Protein AF-A0A183I6A4-F1 (afdb_monomer_lite)

Sequence (171 aa):
MRMMESLSRNDEFIKMQEDEEDVEKFQTLLAEGKQAYISERFKEAEIKLSEAAELSVSIYGYFAIPTFEPHLYYGKTLLELARLEDNVFSNPLHSIRVTDKEECKKQNNEKCEDSEEMESLAEKIGSAFEDNAEVVEKKIACFVDSSNILEENNEASLYKYVYYFGRLFVA

Organism: NCBI:txid387005

Radius of gyration: 38.28 Å; chains: 1; bounding box: 79×52×122 Å

Foldseek 3Di:
DPPPPDDDPVNVVVVVVVLVVLVVLLVVLLVVLVVCVVVVVLVSSLVSLVSSLVSCCVNQNDPDPSNVSSVVSNVVSVVVVVVVVVVVVPPVPPVPDDDDDDDDDDDDDDDDDDPVVVVVVVVVVVVVVVVVVVVVVVVVVVVVVVVVVVVVVVVVVVVVVCVVVVVVPPD

Secondary structure (DSSP, 8-state):
--------HHHHHHHHHHHHHHHHHHHHHHHHHHHHHHTT-HHHHHHHHHHHHHHHHHHH-TT-HHHHHHHHHHHHHHHHHHHHHHHHHSTTSTT-----S-------------HHHHHHHHHHHHHHHHHHHHHHHHHHHHHHHHHHHHHHHHHHHHHHHHHHHHTSS--

pLDDT: mean 73.07, std 19.96, range [33.97, 98.25]

InterPro domains:
  IPR051730 Nuclear autoantigenic sperm protein-like [PTHR15081] (17-128)

Structure (mmCIF, N/CA/C/O backbone):
data_AF-A0A183I6A4-F1
#
_entry.id   AF-A0A183I6A4-F1
#
loop_
_atom_site.group_PDB
_atom_site.id
_atom_site.type_symbol
_atom_site.label_atom_id
_atom_site.label_alt_id
_atom_site.label_comp_id
_atom_site.label_asym_id
_atom_site.label_entity_id
_atom_site.label_seq_id
_atom_site.pdbx_PDB_ins_code
_atom_site.Cartn_x
_atom_site.Cartn_y
_atom_site.Cartn_z
_atom_site.occupancy
_atom_site.B_iso_or_equiv
_atom_site.auth_seq_id
_atom_site.auth_comp_id
_atom_site.auth_asym_id
_atom_site.auth_atom_id
_atom_site.pdbx_PDB_model_num
ATOM 1 N N . MET A 1 1 ? 32.833 -24.915 -25.128 1.00 43.69 1 MET A N 1
ATOM 2 C CA . MET A 1 1 ? 32.549 -23.701 -25.919 1.00 43.69 1 MET A CA 1
ATOM 3 C C . MET A 1 1 ? 31.079 -23.369 -25.691 1.00 43.69 1 MET A C 1
ATOM 5 O O . MET A 1 1 ? 30.235 -24.069 -26.228 1.00 43.69 1 MET A O 1
ATOM 9 N N . ARG A 1 2 ? 30.755 -22.442 -24.775 1.00 46.38 2 ARG A N 1
ATOM 10 C CA . ARG A 1 2 ? 29.367 -21.968 -24.619 1.00 46.38 2 ARG A CA 1
ATOM 11 C C . ARG A 1 2 ? 29.087 -21.084 -25.827 1.00 46.38 2 ARG A C 1
ATOM 13 O O . ARG A 1 2 ? 29.796 -20.099 -26.009 1.00 46.38 2 ARG A O 1
ATOM 20 N N . MET A 1 3 ? 28.140 -21.482 -26.670 1.00 45.62 3 MET A N 1
ATOM 21 C CA . MET A 1 3 ? 27.644 -20.605 -27.723 1.00 45.62 3 MET A CA 1
ATOM 22 C C . MET A 1 3 ? 26.999 -19.402 -27.038 1.00 45.62 3 MET A C 1
ATOM 24 O O . MET A 1 3 ? 26.134 -19.564 -26.181 1.00 45.62 3 MET A O 1
ATOM 28 N N . MET A 1 4 ? 27.522 -18.216 -27.332 1.00 54.91 4 MET A N 1
ATOM 29 C CA . MET A 1 4 ? 26.933 -16.957 -26.909 1.00 54.91 4 MET A CA 1
ATOM 30 C C . MET A 1 4 ? 25.764 -16.729 -27.863 1.00 54.91 4 MET A C 1
ATOM 32 O O . MET A 1 4 ? 25.967 -16.432 -29.038 1.00 54.91 4 MET A O 1
ATOM 36 N N . GLU A 1 5 ? 24.564 -17.026 -27.381 1.00 61.50 5 GLU A N 1
ATOM 37 C CA . GLU A 1 5 ? 23.317 -16.870 -28.120 1.00 61.50 5 GLU A CA 1
ATOM 38 C C . GLU A 1 5 ? 23.118 -15.368 -28.356 1.00 61.50 5 GLU A C 1
ATOM 40 O O . GLU A 1 5 ? 22.920 -14.596 -27.418 1.00 61.50 5 GLU A O 1
ATOM 45 N N . SER A 1 6 ? 23.320 -14.925 -29.597 1.00 58.75 6 SER A N 1
ATOM 46 C CA . SER A 1 6 ? 23.140 -13.528 -29.977 1.00 58.75 6 SER A CA 1
ATOM 47 C C . SER A 1 6 ? 21.647 -13.222 -29.969 1.00 58.75 6 SER A C 1
ATOM 49 O O . SER A 1 6 ? 20.943 -13.654 -30.885 1.00 58.75 6 SER A O 1
ATOM 51 N N . LEU A 1 7 ? 21.172 -12.498 -28.951 1.00 57.28 7 LEU A N 1
ATOM 52 C CA . LEU A 1 7 ? 19.841 -11.898 -28.988 1.00 57.28 7 LEU A CA 1
ATOM 53 C C . LEU A 1 7 ? 19.724 -11.055 -30.265 1.00 57.28 7 LEU A C 1
ATOM 55 O O . LEU A 1 7 ? 20.629 -10.291 -30.613 1.00 57.28 7 LEU A O 1
ATOM 59 N N . SER A 1 8 ? 18.642 -11.260 -31.012 1.00 69.00 8 SER A N 1
ATOM 60 C CA . SER A 1 8 ? 18.388 -10.531 -32.249 1.00 69.00 8 SER A CA 1
ATOM 61 C C . SER A 1 8 ? 18.068 -9.072 -31.919 1.00 69.00 8 SER A C 1
ATOM 63 O O . SER A 1 8 ? 17.402 -8.796 -30.927 1.00 69.00 8 SER A O 1
ATOM 65 N N . ARG A 1 9 ? 18.454 -8.121 -32.783 1.00 66.00 9 ARG A N 1
ATOM 66 C CA . ARG A 1 9 ? 18.086 -6.691 -32.641 1.00 66.00 9 ARG A CA 1
ATOM 67 C C . ARG A 1 9 ? 16.577 -6.463 -32.468 1.00 66.00 9 ARG A C 1
ATOM 69 O O . ARG A 1 9 ? 16.175 -5.455 -31.903 1.00 66.00 9 ARG A O 1
ATOM 76 N N . ASN A 1 10 ? 15.755 -7.385 -32.966 1.00 66.50 10 ASN A N 1
ATOM 77 C CA . ASN A 1 10 ? 14.305 -7.327 -32.804 1.00 66.50 10 ASN A CA 1
ATOM 78 C C . ASN A 1 10 ? 13.869 -7.684 -31.373 1.00 66.50 10 ASN A C 1
ATOM 80 O O . ASN A 1 10 ? 12.923 -7.087 -30.875 1.00 66.50 10 ASN A O 1
ATOM 84 N N . ASP A 1 11 ? 14.576 -8.600 -30.706 1.00 67.00 11 ASP A N 1
ATOM 85 C CA . ASP A 1 11 ? 14.288 -8.997 -29.323 1.00 67.00 11 ASP A CA 1
ATOM 86 C C . ASP A 1 11 ? 14.693 -7.885 -28.344 1.00 67.00 11 ASP A C 1
ATOM 88 O O . ASP A 1 11 ? 13.987 -7.630 -27.376 1.00 67.00 11 ASP A O 1
ATOM 92 N N . GLU A 1 12 ? 15.790 -7.167 -28.622 1.00 68.12 12 GLU A N 1
ATOM 93 C CA . GLU A 1 12 ? 16.171 -5.967 -27.860 1.00 68.12 12 GLU A CA 1
ATOM 94 C C . GLU A 1 12 ? 15.137 -4.844 -28.006 1.00 68.12 12 GLU A C 1
ATOM 96 O O . GLU A 1 12 ? 14.778 -4.218 -27.016 1.00 68.12 12 GLU A O 1
ATOM 101 N N . PHE A 1 13 ? 14.623 -4.605 -29.217 1.00 66.19 13 PHE A N 1
ATOM 102 C CA . PHE A 1 13 ? 13.628 -3.555 -29.451 1.00 66.19 13 PHE A CA 1
ATOM 103 C C . PHE A 1 13 ? 12.283 -3.855 -28.773 1.00 66.19 13 PHE A C 1
ATOM 105 O O . PHE A 1 13 ? 11.684 -2.955 -28.193 1.00 66.19 13 PHE A O 1
ATOM 112 N N . ILE A 1 14 ? 11.830 -5.115 -28.805 1.00 69.19 14 ILE A N 1
ATOM 113 C CA . ILE A 1 14 ? 10.607 -5.540 -28.106 1.00 69.19 14 ILE A CA 1
ATOM 114 C C . ILE A 1 14 ? 10.785 -5.421 -26.592 1.00 69.19 14 ILE A C 1
ATOM 116 O O . ILE A 1 14 ? 9.931 -4.843 -25.929 1.00 69.19 14 ILE A O 1
ATOM 120 N N . LYS A 1 15 ? 11.923 -5.877 -26.058 1.00 68.75 15 LYS A N 1
ATOM 121 C CA . LYS A 1 15 ? 12.212 -5.790 -24.625 1.00 68.75 15 LYS A CA 1
ATOM 122 C C . LYS A 1 15 ? 12.273 -4.343 -24.128 1.00 68.75 15 LYS A C 1
ATOM 124 O O . LYS A 1 15 ? 11.737 -4.035 -23.076 1.00 68.75 15 LYS A O 1
ATOM 129 N N . MET A 1 16 ? 12.858 -3.442 -24.919 1.00 63.66 16 MET A N 1
ATOM 130 C CA . MET A 1 16 ? 12.895 -2.015 -24.587 1.00 63.66 16 MET A CA 1
ATOM 131 C C . MET A 1 16 ? 11.509 -1.354 -24.570 1.00 63.66 16 MET A C 1
ATOM 133 O O . MET A 1 16 ? 11.311 -0.433 -23.786 1.00 63.66 16 MET A O 1
ATOM 137 N N . GLN A 1 17 ? 10.568 -1.787 -25.417 1.00 64.25 17 GLN A N 1
ATOM 138 C CA . GLN A 1 17 ? 9.187 -1.285 -25.382 1.00 64.25 17 GLN A CA 1
ATOM 139 C C . GLN A 1 17 ? 8.396 -1.848 -24.196 1.00 64.25 17 GLN A C 1
ATOM 141 O O . GLN A 1 17 ? 7.634 -1.114 -23.574 1.00 64.25 17 GLN A O 1
ATOM 146 N N . GLU A 1 18 ? 8.598 -3.127 -23.876 1.00 67.38 18 GLU A N 1
ATOM 147 C CA . GLU A 1 18 ? 7.971 -3.803 -22.732 1.00 67.38 18 GLU A CA 1
ATOM 148 C C . GLU A 1 18 ? 8.406 -3.157 -21.405 1.00 67.38 18 GLU A C 1
ATOM 150 O O . GLU A 1 18 ? 7.570 -2.832 -20.565 1.00 67.38 18 GLU A O 1
ATOM 155 N N . ASP A 1 19 ? 9.697 -2.831 -21.279 1.00 75.00 19 ASP A N 1
ATOM 156 C CA . ASP A 1 19 ? 10.239 -2.122 -20.117 1.00 75.00 19 ASP A CA 1
ATOM 157 C C . ASP A 1 19 ? 9.656 -0.694 -19.967 1.00 75.00 19 ASP A C 1
ATOM 159 O O . ASP A 1 19 ? 9.523 -0.196 -18.849 1.00 75.00 19 ASP A O 1
ATOM 163 N N . GLU A 1 20 ? 9.301 -0.010 -21.064 1.00 83.25 20 GLU A N 1
ATOM 164 C CA . GLU A 1 20 ? 8.727 1.347 -21.029 1.00 83.25 20 GLU A CA 1
ATOM 165 C C . GLU A 1 20 ? 7.242 1.333 -20.621 1.00 83.25 20 GLU A C 1
ATOM 167 O O . GLU A 1 20 ? 6.834 2.116 -19.758 1.00 83.25 20 GLU A O 1
ATOM 172 N N . GLU A 1 21 ? 6.453 0.395 -21.157 1.00 89.44 21 GLU A N 1
ATOM 173 C CA . GLU A 1 21 ? 5.046 0.197 -20.773 1.00 89.44 21 GLU A CA 1
ATOM 174 C C . GLU A 1 21 ? 4.914 -0.224 -19.300 1.00 89.44 21 GLU A C 1
ATOM 176 O O . GLU A 1 21 ? 4.075 0.307 -18.564 1.00 89.44 21 GLU A O 1
ATOM 181 N N . ASP A 1 22 ? 5.789 -1.117 -18.830 1.00 90.44 22 ASP A N 1
ATOM 182 C CA . ASP A 1 22 ? 5.804 -1.559 -17.436 1.00 90.44 22 ASP A CA 1
ATOM 183 C C . ASP A 1 22 ? 6.167 -0.423 -16.470 1.00 90.44 22 ASP A C 1
ATOM 185 O O . ASP A 1 22 ? 5.598 -0.332 -15.376 1.00 90.44 22 ASP A O 1
ATOM 189 N N . VAL A 1 23 ? 7.062 0.487 -16.870 1.00 92.06 23 VAL A N 1
ATOM 190 C CA . VAL A 1 23 ? 7.403 1.680 -16.080 1.00 92.06 23 VAL A CA 1
ATOM 191 C C . VAL A 1 23 ? 6.218 2.638 -15.975 1.00 92.06 23 VAL A C 1
ATOM 193 O O . VAL A 1 23 ? 5.946 3.136 -14.878 1.00 92.06 23 VAL A O 1
ATOM 196 N N . GLU A 1 24 ? 5.497 2.894 -17.068 1.00 94.69 24 GLU A N 1
ATOM 197 C CA . GLU A 1 24 ? 4.291 3.730 -17.031 1.00 94.69 24 GLU A CA 1
ATOM 198 C C . GLU A 1 24 ? 3.214 3.101 -16.143 1.00 94.69 24 GLU A C 1
ATOM 200 O O . GLU A 1 24 ? 2.695 3.750 -15.229 1.00 94.69 24 GLU A O 1
ATOM 205 N N . LYS A 1 25 ? 2.945 1.806 -16.336 1.00 95.81 25 LYS A N 1
ATOM 206 C CA . LYS A 1 25 ? 1.978 1.050 -15.536 1.00 95.81 25 LYS A CA 1
ATOM 207 C C . LYS A 1 25 ? 2.331 1.068 -14.051 1.00 95.81 25 LYS A C 1
ATOM 209 O O . LYS A 1 25 ? 1.455 1.299 -13.213 1.00 95.81 25 LYS A O 1
ATOM 214 N N . PHE A 1 26 ? 3.606 0.876 -13.714 1.00 96.19 26 PHE A N 1
ATOM 215 C CA . PHE A 1 26 ? 4.106 0.983 -12.347 1.00 96.19 26 PHE A CA 1
ATOM 216 C C . PHE A 1 26 ? 3.801 2.359 -11.737 1.00 96.19 26 PHE A C 1
ATOM 218 O O . PHE A 1 26 ? 3.274 2.438 -10.623 1.00 96.19 26 PHE A O 1
ATOM 225 N N . GLN A 1 27 ? 4.092 3.445 -12.457 1.00 96.12 27 GLN A N 1
ATOM 226 C CA . GLN A 1 27 ? 3.852 4.804 -11.966 1.00 96.12 27 GLN A CA 1
ATOM 227 C C . GLN A 1 27 ? 2.361 5.080 -11.747 1.00 96.12 27 GLN A C 1
ATOM 229 O O . GLN A 1 27 ? 1.992 5.656 -10.718 1.00 96.12 27 GLN A O 1
ATOM 234 N N . THR A 1 28 ? 1.500 4.636 -12.667 1.00 97.81 28 THR A N 1
ATOM 235 C CA . THR A 1 28 ? 0.044 4.762 -12.536 1.00 97.81 28 THR A CA 1
ATOM 236 C C . THR A 1 28 ? -0.473 3.998 -11.320 1.00 97.81 28 THR A C 1
ATOM 238 O O . THR A 1 28 ? -1.149 4.586 -10.475 1.00 97.81 28 THR A O 1
ATOM 241 N N . LEU A 1 29 ? -0.104 2.721 -11.172 1.00 97.88 29 LEU A N 1
ATOM 242 C CA . LEU A 1 29 ? -0.519 1.895 -10.033 1.00 97.88 29 LEU A CA 1
ATOM 243 C C . LEU A 1 29 ? -0.053 2.483 -8.699 1.00 97.88 29 LEU A C 1
ATOM 245 O O . LEU A 1 29 ? -0.823 2.533 -7.738 1.00 97.88 29 LEU A O 1
ATOM 249 N N . LEU A 1 30 ? 1.181 2.987 -8.641 1.00 97.56 30 LEU A N 1
ATOM 250 C CA . LEU A 1 30 ? 1.719 3.619 -7.442 1.00 97.56 30 LEU A CA 1
ATOM 251 C C . LEU A 1 30 ? 0.954 4.900 -7.078 1.00 97.56 30 LEU A C 1
ATOM 253 O O . LEU A 1 30 ? 0.644 5.120 -5.904 1.00 97.56 30 LEU A O 1
ATOM 257 N N . ALA A 1 31 ? 0.639 5.746 -8.060 1.00 98.00 31 ALA A N 1
ATOM 258 C CA . ALA A 1 31 ? -0.116 6.976 -7.838 1.00 98.00 31 ALA A CA 1
ATOM 259 C C . ALA A 1 31 ? -1.550 6.684 -7.371 1.00 98.00 31 ALA A C 1
ATOM 261 O O . ALA A 1 31 ? -2.001 7.229 -6.359 1.00 98.00 31 ALA A O 1
ATOM 262 N N . GLU A 1 32 ? -2.247 5.780 -8.057 1.00 98.12 32 GLU A N 1
ATOM 263 C CA . GLU A 1 32 ? -3.610 5.388 -7.706 1.00 98.12 32 GLU A CA 1
ATOM 264 C C . GLU A 1 32 ? -3.682 4.675 -6.354 1.00 98.12 32 GLU A C 1
ATOM 266 O O . GLU A 1 32 ? -4.586 4.945 -5.562 1.00 98.12 32 GLU A O 1
ATOM 271 N N . GLY A 1 33 ? -2.718 3.802 -6.056 1.00 97.94 33 GLY A N 1
ATOM 272 C CA . GLY A 1 33 ? -2.614 3.112 -4.774 1.00 97.94 33 GLY A CA 1
ATOM 273 C C . GLY A 1 33 ? -2.412 4.085 -3.611 1.00 97.94 33 GLY A C 1
ATOM 274 O O . GLY A 1 33 ? -3.105 3.993 -2.596 1.00 97.94 33 GLY A O 1
ATOM 275 N N . LYS A 1 34 ? -1.540 5.090 -3.774 1.00 98.00 34 LYS A N 1
ATOM 276 C CA . LYS A 1 34 ? -1.369 6.167 -2.781 1.00 98.00 34 LYS A CA 1
ATOM 277 C C . LYS A 1 34 ? -2.644 6.989 -2.608 1.00 98.00 34 LYS A C 1
ATOM 279 O O . LYS A 1 34 ? -3.019 7.298 -1.478 1.00 98.00 34 LYS A O 1
ATOM 284 N N . GLN A 1 35 ? -3.331 7.328 -3.698 1.00 98.25 35 GLN A N 1
ATOM 285 C CA . GLN A 1 35 ? -4.596 8.059 -3.624 1.00 98.25 35 GLN A CA 1
ATOM 286 C C . GLN A 1 35 ? -5.677 7.243 -2.902 1.00 98.25 35 GLN A C 1
ATOM 288 O O . GLN A 1 35 ? -6.406 7.792 -2.072 1.00 98.25 35 GLN A O 1
ATOM 293 N N . ALA A 1 36 ? -5.781 5.944 -3.188 1.00 97.75 36 ALA A N 1
ATOM 294 C CA . ALA A 1 36 ? -6.702 5.043 -2.504 1.00 97.75 36 ALA A CA 1
ATOM 295 C C . ALA A 1 36 ? -6.384 4.948 -1.003 1.00 97.75 36 ALA A C 1
ATOM 297 O O . ALA A 1 36 ? -7.305 5.049 -0.195 1.00 97.75 36 ALA A O 1
ATOM 298 N N . TYR A 1 37 ? -5.099 4.868 -0.629 1.00 97.69 37 TYR A N 1
ATOM 299 C CA . TYR A 1 37 ? -4.655 4.889 0.770 1.00 97.69 37 TYR A CA 1
ATOM 300 C C . TYR A 1 37 ? -5.066 6.186 1.483 1.00 97.69 37 TYR A C 1
ATOM 302 O O . TYR A 1 37 ? -5.644 6.133 2.563 1.00 97.69 37 TYR A O 1
ATOM 310 N N . ILE A 1 38 ? -4.831 7.351 0.864 1.00 97.19 38 ILE A N 1
ATOM 311 C CA . ILE A 1 38 ? -5.235 8.657 1.422 1.00 97.19 38 ILE A CA 1
ATOM 312 C C . ILE A 1 38 ? -6.761 8.765 1.543 1.00 97.19 38 ILE A C 1
ATOM 314 O O . ILE A 1 38 ? -7.264 9.395 2.465 1.00 97.19 38 ILE A O 1
ATOM 318 N N . SER A 1 39 ? -7.499 8.139 0.624 1.00 97.19 39 SER A N 1
ATOM 319 C CA . SER A 1 39 ? -8.966 8.093 0.652 1.00 97.19 39 SER A CA 1
ATOM 320 C C . SER A 1 39 ? -9.523 7.032 1.613 1.00 97.19 39 SER A C 1
ATOM 322 O O . SER A 1 39 ? -10.714 6.740 1.534 1.00 97.19 39 SER A O 1
ATOM 324 N N . GLU A 1 40 ? -8.677 6.390 2.429 1.00 95.00 40 GLU A N 1
ATOM 325 C CA . GLU A 1 40 ? -9.029 5.292 3.348 1.00 95.00 40 GLU A CA 1
ATOM 326 C C . GLU A 1 40 ? -9.675 4.070 2.657 1.00 95.00 40 GLU A C 1
ATOM 328 O O . GLU A 1 40 ? -10.271 3.196 3.289 1.00 95.00 40 GLU A O 1
ATOM 333 N N . ARG A 1 41 ? -9.516 3.946 1.333 1.00 97.12 41 ARG A N 1
ATOM 334 C CA . ARG A 1 41 ? -9.967 2.796 0.534 1.00 97.12 41 ARG A CA 1
ATOM 335 C C . ARG A 1 41 ? -8.908 1.697 0.563 1.00 97.12 41 ARG A C 1
ATOM 337 O O . ARG A 1 41 ? -8.317 1.350 -0.458 1.00 97.12 41 ARG A O 1
ATOM 344 N N . PHE A 1 42 ? -8.648 1.150 1.748 1.00 96.69 42 PHE A N 1
ATOM 345 C CA . PHE A 1 42 ? -7.477 0.298 1.976 1.00 96.69 42 PHE A CA 1
ATOM 346 C C . PHE A 1 42 ? -7.477 -1.018 1.184 1.00 96.69 42 PHE A C 1
ATOM 348 O O . PHE 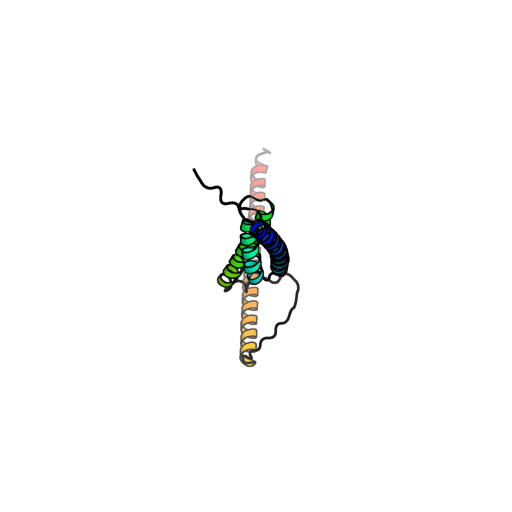A 1 42 ? -6.416 -1.426 0.733 1.00 96.69 42 PHE A O 1
ATOM 355 N N . LYS A 1 43 ? -8.632 -1.654 0.930 1.00 96.25 43 LYS A N 1
ATOM 356 C CA . LYS A 1 43 ? -8.694 -2.873 0.090 1.00 96.25 43 LYS A CA 1
ATOM 357 C C . LYS A 1 43 ? -8.334 -2.595 -1.376 1.00 96.25 43 LYS A C 1
ATOM 359 O O . LYS A 1 43 ? -7.697 -3.411 -2.025 1.00 96.25 43 LYS A O 1
ATOM 364 N N . GLU A 1 44 ? -8.713 -1.431 -1.905 1.00 97.38 44 GLU A N 1
ATOM 365 C CA . GLU A 1 44 ? -8.312 -1.023 -3.259 1.00 97.38 44 GLU A CA 1
ATOM 366 C C . GLU A 1 44 ? -6.824 -0.653 -3.300 1.00 97.38 44 GLU A C 1
ATOM 368 O O . GLU A 1 44 ? -6.115 -1.020 -4.236 1.00 97.38 44 GLU A O 1
ATOM 373 N N . ALA A 1 45 ? -6.345 0.043 -2.265 1.00 97.88 45 ALA A N 1
ATOM 374 C CA . ALA A 1 45 ? -4.935 0.378 -2.119 1.00 97.88 45 ALA A CA 1
ATOM 375 C C . ALA A 1 45 ? -4.057 -0.880 -2.016 1.00 97.88 45 ALA A C 1
ATOM 377 O O . ALA A 1 45 ? -2.997 -0.915 -2.627 1.00 97.88 45 ALA A O 1
ATOM 378 N N . GLU A 1 46 ? -4.505 -1.914 -1.298 1.00 97.81 46 GLU A N 1
ATOM 379 C CA . GLU A 1 46 ? -3.807 -3.196 -1.134 1.00 97.81 46 GLU A CA 1
ATOM 380 C C . GLU A 1 46 ? -3.488 -3.826 -2.490 1.00 97.81 46 GLU A C 1
ATOM 382 O O . GLU A 1 46 ? -2.325 -4.100 -2.781 1.00 97.81 46 GLU A O 1
ATOM 387 N N . ILE A 1 47 ? -4.506 -3.969 -3.343 1.00 98.06 47 ILE A N 1
ATOM 388 C CA . ILE A 1 47 ? -4.371 -4.565 -4.675 1.00 98.06 47 ILE A CA 1
ATOM 389 C C . ILE A 1 47 ? -3.375 -3.750 -5.508 1.00 98.06 47 ILE A C 1
ATOM 391 O O . ILE A 1 47 ? -2.346 -4.273 -5.928 1.00 98.06 47 ILE A O 1
ATOM 395 N N . LYS A 1 48 ? -3.608 -2.441 -5.658 1.00 97.88 48 LYS A N 1
ATOM 396 C CA . LYS A 1 48 ? -2.775 -1.585 -6.520 1.00 97.88 48 LYS A CA 1
ATOM 397 C C . LYS A 1 48 ? -1.326 -1.478 -6.041 1.00 97.88 48 LYS A C 1
ATOM 399 O O . LYS A 1 48 ? -0.406 -1.483 -6.854 1.00 97.88 48 LYS A O 1
ATOM 404 N N . LEU A 1 49 ? -1.108 -1.375 -4.729 1.00 98.00 49 LEU A N 1
ATOM 405 C CA . LEU A 1 49 ? 0.232 -1.248 -4.153 1.00 98.00 49 LEU A CA 1
ATOM 406 C C . LEU A 1 49 ? 0.993 -2.577 -4.153 1.00 98.00 49 LEU A C 1
ATOM 408 O O . LEU A 1 49 ? 2.213 -2.546 -4.297 1.00 98.00 49 LEU A O 1
ATOM 412 N N . SER A 1 50 ? 0.306 -3.718 -4.024 1.00 97.94 50 SER A N 1
ATOM 413 C CA . SER A 1 50 ? 0.936 -5.037 -4.176 1.00 97.94 50 SER A CA 1
ATOM 414 C C . SER A 1 50 ? 1.440 -5.254 -5.605 1.00 97.94 50 SER A C 1
ATOM 416 O O . SER A 1 50 ? 2.613 -5.566 -5.796 1.00 97.94 50 SER A O 1
ATOM 418 N N . GLU A 1 51 ? 0.614 -4.956 -6.611 1.00 97.56 51 GLU A N 1
ATOM 419 C CA . GLU A 1 51 ? 1.004 -5.039 -8.023 1.00 97.56 51 GLU A CA 1
ATOM 420 C C . GLU A 1 51 ? 2.148 -4.067 -8.354 1.00 97.56 51 GLU A C 1
ATOM 422 O O . GLU A 1 51 ? 3.114 -4.437 -9.024 1.00 97.56 51 GLU A O 1
ATOM 427 N N . ALA A 1 52 ? 2.099 -2.835 -7.832 1.00 97.25 52 ALA A N 1
ATOM 428 C CA . ALA A 1 52 ? 3.189 -1.872 -7.992 1.00 97.25 52 ALA A CA 1
ATOM 429 C C . ALA A 1 52 ? 4.498 -2.351 -7.335 1.00 97.25 52 ALA A C 1
ATOM 431 O O . ALA A 1 52 ? 5.584 -2.101 -7.860 1.00 97.25 52 ALA A O 1
ATOM 432 N N . ALA A 1 53 ? 4.416 -3.039 -6.192 1.00 96.62 53 ALA A N 1
ATOM 433 C CA . ALA A 1 53 ? 5.575 -3.597 -5.504 1.00 96.62 53 ALA A CA 1
ATOM 434 C C . ALA A 1 53 ? 6.233 -4.705 -6.338 1.00 96.62 53 ALA A C 1
ATOM 436 O O . ALA A 1 53 ? 7.446 -4.659 -6.551 1.00 96.62 53 ALA A O 1
ATOM 437 N N . GLU A 1 54 ? 5.449 -5.632 -6.884 1.00 95.94 54 GLU A N 1
ATOM 438 C CA . GLU A 1 54 ? 5.953 -6.696 -7.758 1.00 95.94 54 GLU A CA 1
ATOM 439 C C . GLU A 1 54 ? 6.577 -6.139 -9.047 1.00 95.94 54 GLU A C 1
ATOM 441 O O . GLU A 1 54 ? 7.717 -6.483 -9.379 1.00 95.94 54 GLU A O 1
ATOM 446 N N . LEU A 1 55 ? 5.895 -5.203 -9.720 1.00 95.25 55 LEU A N 1
ATOM 447 C CA . LEU A 1 55 ? 6.415 -4.545 -10.925 1.00 95.25 55 LEU A CA 1
ATOM 448 C C . LEU A 1 55 ? 7.730 -3.808 -10.653 1.00 95.25 55 LEU A C 1
ATOM 450 O O . LEU A 1 55 ? 8.679 -3.933 -11.422 1.00 95.25 55 LEU A O 1
ATOM 454 N N . SER A 1 56 ? 7.841 -3.102 -9.524 1.00 94.69 56 SER A N 1
ATOM 455 C CA . SER A 1 56 ? 9.074 -2.381 -9.182 1.00 94.69 56 SER A CA 1
ATOM 456 C C . SER A 1 56 ? 10.289 -3.302 -9.009 1.00 94.69 56 SER A C 1
ATOM 458 O O . SER A 1 56 ? 11.400 -2.937 -9.397 1.00 94.69 56 SER A O 1
ATOM 460 N N . VAL A 1 57 ? 10.088 -4.521 -8.494 1.00 94.62 57 VAL A N 1
ATOM 461 C CA . VAL A 1 57 ? 11.146 -5.538 -8.396 1.00 94.62 57 VAL A CA 1
ATOM 462 C C . VAL A 1 57 ? 11.520 -6.066 -9.776 1.00 94.62 57 VAL A C 1
ATOM 464 O O . VAL A 1 57 ? 12.705 -6.279 -10.023 1.00 94.62 57 VAL A O 1
ATOM 467 N N . SER A 1 58 ? 10.538 -6.262 -10.661 1.00 91.75 58 SER A N 1
ATOM 468 C CA . SER A 1 58 ? 10.773 -6.714 -12.038 1.00 91.75 58 SER A CA 1
ATOM 469 C C . SER A 1 58 ? 11.604 -5.702 -12.834 1.00 91.75 58 SER A C 1
ATOM 471 O O . SER A 1 58 ? 12.599 -6.073 -13.452 1.00 91.75 58 SER A O 1
ATOM 473 N N . ILE A 1 59 ? 11.250 -4.415 -12.742 1.00 91.88 59 ILE A N 1
ATOM 474 C CA . ILE A 1 59 ? 11.873 -3.327 -13.511 1.00 91.88 59 ILE A CA 1
ATOM 475 C C . ILE A 1 59 ? 13.245 -2.946 -12.938 1.00 91.88 59 ILE A C 1
ATOM 477 O O . ILE A 1 59 ? 14.230 -2.825 -13.665 1.00 91.88 59 ILE A O 1
ATOM 481 N N . TYR A 1 60 ? 13.324 -2.715 -11.623 1.00 91.62 60 TYR A N 1
ATOM 482 C CA . TYR A 1 60 ? 14.505 -2.109 -10.996 1.00 91.62 60 TYR A CA 1
ATOM 483 C C . TYR A 1 60 ? 15.337 -3.096 -10.169 1.00 91.62 60 TYR A C 1
ATOM 485 O O . TYR A 1 60 ? 16.521 -2.855 -9.923 1.00 91.62 60 TYR A O 1
ATOM 493 N N . GLY A 1 61 ? 14.740 -4.203 -9.727 1.00 90.56 61 GLY A N 1
ATOM 494 C CA . GLY A 1 61 ? 15.352 -5.180 -8.829 1.00 90.56 61 GLY A CA 1
ATOM 495 C C . GLY A 1 61 ? 14.997 -4.980 -7.350 1.00 90.56 61 GLY A C 1
ATOM 496 O O . GLY A 1 61 ? 14.565 -3.915 -6.905 1.00 90.56 61 GLY A O 1
ATOM 497 N N . TYR A 1 62 ? 15.226 -6.030 -6.554 1.00 89.38 62 TYR A N 1
ATOM 498 C CA . TYR A 1 62 ? 14.821 -6.117 -5.141 1.00 89.38 62 TYR A CA 1
ATOM 499 C C . TYR A 1 62 ? 15.372 -5.010 -4.232 1.00 89.38 62 TYR A C 1
ATOM 501 O O . TYR A 1 62 ? 14.687 -4.573 -3.314 1.00 89.38 62 TYR A O 1
ATOM 509 N N . PHE A 1 63 ? 16.611 -4.568 -4.461 1.00 91.44 63 PHE A N 1
ATOM 510 C CA . PHE A 1 63 ? 17.299 -3.599 -3.594 1.00 91.44 63 PHE A CA 1
ATOM 511 C C . PHE A 1 63 ? 17.402 -2.202 -4.213 1.00 91.44 63 PHE A C 1
ATOM 513 O O . PHE A 1 63 ? 18.158 -1.360 -3.725 1.00 91.44 63 PHE A O 1
ATOM 520 N N . ALA A 1 64 ? 16.676 -1.949 -5.301 1.00 92.06 64 ALA A N 1
ATOM 521 C CA . ALA A 1 64 ? 16.672 -0.642 -5.927 1.00 92.06 64 ALA A CA 1
ATOM 522 C C . ALA A 1 64 ? 15.843 0.353 -5.107 1.00 92.06 64 ALA A C 1
ATOM 524 O O . ALA A 1 64 ? 14.786 0.030 -4.574 1.00 92.06 64 ALA A O 1
ATOM 525 N N . ILE A 1 65 ? 16.318 1.596 -5.038 1.00 93.25 65 ILE A N 1
ATOM 526 C CA . ILE A 1 65 ? 15.644 2.708 -4.352 1.00 93.25 65 ILE A CA 1
ATOM 527 C C . ILE A 1 65 ? 14.150 2.852 -4.738 1.00 93.25 65 ILE A C 1
ATOM 529 O O . ILE A 1 65 ? 13.330 2.970 -3.825 1.00 93.25 65 ILE A O 1
ATOM 533 N N . PRO A 1 66 ? 13.750 2.810 -6.029 1.00 90.25 66 PRO A N 1
ATOM 534 C CA . PRO A 1 66 ? 12.337 2.938 -6.410 1.00 90.25 66 PRO A CA 1
ATOM 535 C C . PRO A 1 66 ? 11.440 1.792 -5.913 1.00 90.25 66 PRO A C 1
ATOM 537 O O . PRO A 1 66 ? 10.234 1.983 -5.792 1.00 90.25 66 PRO A O 1
ATOM 540 N N . THR A 1 67 ? 12.009 0.636 -5.566 1.00 94.25 67 THR A N 1
ATOM 541 C CA . THR A 1 67 ? 11.284 -0.546 -5.071 1.00 94.25 67 THR A CA 1
ATOM 542 C C . THR A 1 67 ? 10.817 -0.380 -3.622 1.00 94.25 67 THR A C 1
ATOM 544 O O . THR A 1 67 ? 9.823 -0.976 -3.210 1.00 94.25 67 THR A O 1
ATOM 547 N N . PHE A 1 68 ? 11.485 0.460 -2.825 1.00 95.88 68 PHE A N 1
ATOM 548 C CA . PHE A 1 68 ? 11.152 0.615 -1.404 1.00 95.88 68 PHE A CA 1
ATOM 549 C C . PHE A 1 68 ? 9.816 1.320 -1.174 1.00 95.88 68 PHE A C 1
ATOM 551 O O . PHE A 1 68 ? 9.088 0.966 -0.249 1.00 95.88 68 PHE A O 1
ATOM 558 N N . GLU A 1 69 ? 9.488 2.321 -1.990 1.00 95.56 69 GLU A N 1
ATOM 559 C CA . GLU A 1 69 ? 8.271 3.111 -1.808 1.00 95.56 69 GLU A CA 1
ATOM 560 C C . GLU A 1 69 ? 6.971 2.292 -1.947 1.00 95.56 69 GLU A C 1
ATOM 562 O O . GLU A 1 69 ? 6.163 2.338 -1.013 1.00 95.56 69 GLU A O 1
ATOM 567 N N . PRO A 1 70 ? 6.738 1.522 -3.030 1.00 96.50 70 PRO A N 1
ATOM 568 C CA . PRO A 1 70 ? 5.538 0.695 -3.145 1.00 96.50 70 PRO A CA 1
ATOM 569 C C . PRO A 1 70 ? 5.440 -0.336 -2.011 1.00 96.50 70 PRO A C 1
ATOM 571 O O . PRO A 1 70 ? 4.375 -0.470 -1.411 1.00 96.50 70 PRO A O 1
ATOM 574 N N . HIS A 1 71 ? 6.549 -0.981 -1.626 1.00 97.44 71 HIS A N 1
ATOM 575 C CA . HIS A 1 71 ? 6.571 -1.937 -0.510 1.00 97.44 71 HIS A CA 1
ATOM 576 C C . HIS A 1 71 ? 6.231 -1.284 0.833 1.00 97.44 71 HIS A C 1
ATOM 578 O O . HIS A 1 71 ? 5.494 -1.857 1.638 1.00 97.44 71 HIS A O 1
ATOM 584 N N . LEU A 1 72 ? 6.736 -0.072 1.080 1.00 97.56 72 LEU A N 1
ATOM 585 C CA . LEU A 1 72 ? 6.426 0.687 2.287 1.00 97.56 72 LEU A CA 1
ATOM 586 C C . LEU A 1 72 ? 4.929 1.002 2.367 1.00 97.56 72 LEU A C 1
ATOM 588 O O . LEU A 1 72 ? 4.308 0.777 3.406 1.00 97.56 72 LEU A O 1
ATOM 592 N N . TYR A 1 73 ? 4.340 1.522 1.289 1.00 97.75 73 TYR A N 1
ATOM 593 C CA . TYR A 1 73 ? 2.913 1.847 1.262 1.00 97.75 73 TYR A CA 1
ATOM 594 C C . TYR A 1 73 ? 2.031 0.599 1.320 1.00 97.75 73 TYR A C 1
ATOM 596 O O . TYR A 1 73 ? 1.012 0.618 2.013 1.00 97.75 73 TYR A O 1
ATOM 604 N N . TYR A 1 74 ? 2.429 -0.492 0.666 1.00 98.25 74 TYR A N 1
ATOM 605 C CA . TYR A 1 74 ? 1.736 -1.773 0.764 1.00 98.25 74 TYR A CA 1
ATOM 606 C C . TYR A 1 74 ? 1.720 -2.282 2.212 1.00 98.25 74 TYR A C 1
ATOM 608 O O . TYR A 1 74 ? 0.652 -2.524 2.769 1.00 98.25 74 TYR A O 1
ATOM 616 N N . GLY A 1 75 ? 2.878 -2.311 2.881 1.00 98.00 75 GLY A N 1
ATOM 617 C CA . GLY A 1 75 ? 2.972 -2.695 4.291 1.00 98.00 75 GLY A CA 1
ATOM 618 C C . GLY A 1 75 ? 2.129 -1.805 5.210 1.00 98.00 75 GLY A C 1
ATOM 619 O O . GLY A 1 75 ? 1.400 -2.309 6.061 1.00 98.00 75 GLY A O 1
ATOM 620 N N . LYS A 1 76 ? 2.154 -0.480 5.007 1.00 97.38 76 LYS A N 1
ATOM 621 C CA . LYS A 1 76 ? 1.282 0.450 5.747 1.00 97.38 76 LYS A CA 1
ATOM 622 C C . LYS A 1 76 ? -0.200 0.146 5.532 1.00 97.38 76 LYS A C 1
ATOM 624 O O . LYS A 1 76 ? -0.969 0.211 6.482 1.00 97.38 76 LYS A O 1
ATOM 629 N N . THR A 1 77 ? -0.595 -0.192 4.309 1.00 98.00 77 THR A N 1
ATOM 630 C CA . THR A 1 77 ? -1.985 -0.524 3.971 1.00 98.00 77 THR A CA 1
ATOM 631 C C . THR A 1 77 ? -2.444 -1.794 4.682 1.00 98.00 77 THR A C 1
ATOM 633 O O . THR A 1 77 ? -3.520 -1.797 5.275 1.00 98.00 77 THR A O 1
ATOM 636 N N . LEU A 1 78 ? -1.611 -2.838 4.703 1.00 97.12 78 LEU A N 1
ATOM 637 C CA . LEU A 1 78 ? -1.904 -4.079 5.427 1.00 97.12 78 LEU A CA 1
ATOM 638 C C . LEU A 1 78 ? -2.083 -3.845 6.933 1.00 97.12 78 LEU A C 1
ATOM 640 O O . LEU A 1 78 ? -2.971 -4.431 7.547 1.00 97.12 78 LEU A O 1
ATOM 644 N N . LEU A 1 79 ? -1.276 -2.961 7.526 1.00 96.12 79 LEU A N 1
ATOM 645 C CA . LEU A 1 79 ? -1.413 -2.600 8.938 1.00 96.12 79 LEU A CA 1
ATOM 646 C C . LEU A 1 79 ? -2.738 -1.881 9.232 1.00 96.12 79 LEU A C 1
ATOM 648 O O . LEU A 1 79 ? -3.360 -2.162 10.255 1.00 96.12 79 LEU A O 1
ATOM 652 N N . GLU A 1 80 ? -3.189 -0.976 8.357 1.00 95.00 80 GLU A N 1
ATOM 653 C CA . GLU A 1 80 ? -4.493 -0.319 8.536 1.00 95.00 80 GLU A CA 1
ATOM 654 C C . GLU A 1 80 ? -5.662 -1.289 8.321 1.00 95.00 80 GLU A C 1
ATOM 656 O O . GLU A 1 80 ? -6.637 -1.247 9.069 1.00 95.00 80 GLU A O 1
ATOM 661 N N . LEU A 1 81 ? -5.553 -2.218 7.366 1.00 94.25 81 LEU A N 1
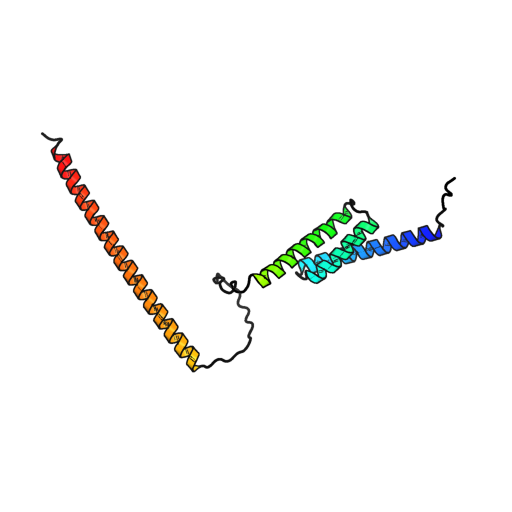ATOM 662 C CA . LEU A 1 81 ? -6.542 -3.284 7.191 1.00 94.25 81 LEU A CA 1
ATOM 663 C C . LEU A 1 81 ? -6.662 -4.165 8.437 1.00 94.25 81 LEU A C 1
ATOM 665 O O . LEU A 1 81 ? -7.775 -4.387 8.907 1.00 94.25 81 LEU A O 1
ATOM 669 N N . ALA A 1 82 ? -5.535 -4.590 9.012 1.00 92.25 82 ALA A N 1
ATOM 670 C CA . ALA A 1 82 ? -5.525 -5.367 10.249 1.00 92.25 82 ALA A CA 1
ATOM 671 C C . ALA A 1 82 ? -6.188 -4.603 11.410 1.00 92.25 82 ALA A C 1
ATOM 673 O O . ALA A 1 82 ? -7.007 -5.159 12.134 1.00 92.25 82 ALA A O 1
ATOM 674 N N . ARG A 1 83 ? -5.921 -3.295 11.544 1.00 89.75 83 ARG A N 1
ATOM 675 C CA . ARG A 1 83 ? -6.580 -2.448 12.555 1.00 89.75 83 ARG A CA 1
ATOM 676 C C . ARG A 1 83 ? -8.087 -2.350 12.360 1.00 89.75 83 ARG A C 1
ATOM 678 O O . ARG A 1 83 ? -8.826 -2.346 13.341 1.00 89.75 83 ARG A O 1
ATOM 685 N N . LEU A 1 84 ? -8.555 -2.225 11.119 1.00 87.69 84 LEU A N 1
ATOM 686 C CA . LEU A 1 84 ? -9.988 -2.202 10.828 1.00 87.69 84 LEU A CA 1
ATOM 687 C C . LEU A 1 84 ? -10.651 -3.531 11.195 1.00 87.69 84 LEU A C 1
ATOM 689 O O . LEU A 1 84 ? -11.733 -3.521 11.776 1.00 87.69 84 LEU A O 1
ATOM 693 N N . GLU A 1 85 ? -9.991 -4.651 10.908 1.00 81.50 85 GLU A N 1
ATOM 694 C CA . GLU A 1 85 ? -10.464 -5.987 11.279 1.00 81.50 85 GLU A CA 1
ATOM 695 C C . GLU A 1 85 ? -10.502 -6.154 12.814 1.00 81.50 85 GLU A C 1
ATOM 697 O O . GLU A 1 85 ? -11.518 -6.587 13.361 1.00 81.50 85 GLU A O 1
ATOM 702 N N . ASP A 1 86 ? -9.484 -5.678 13.536 1.00 78.00 86 ASP A N 1
ATOM 703 C CA . ASP A 1 86 ? -9.439 -5.690 15.008 1.00 78.00 86 ASP A CA 1
ATOM 704 C C . ASP A 1 86 ? -10.500 -4.781 15.657 1.00 78.00 86 ASP A C 1
ATOM 706 O O . ASP A 1 86 ? -11.069 -5.114 16.703 1.00 78.00 86 ASP A O 1
ATOM 710 N N . ASN A 1 87 ? 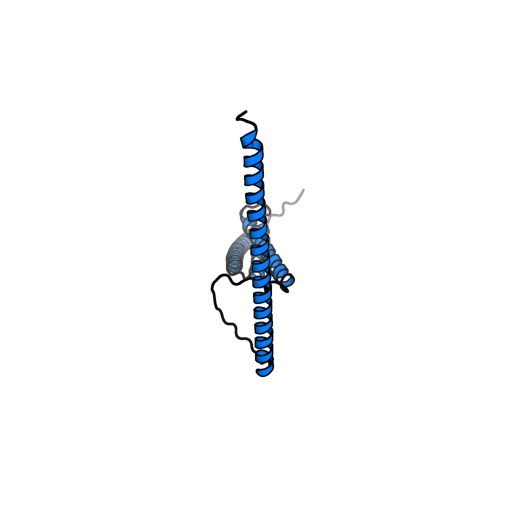-10.820 -3.642 15.036 1.00 63.78 87 ASN A N 1
ATOM 711 C CA . ASN A 1 87 ? -11.888 -2.742 15.487 1.00 63.78 87 ASN A CA 1
ATOM 712 C C . ASN A 1 87 ? -13.284 -3.378 15.364 1.00 63.78 87 ASN A C 1
ATOM 714 O O . ASN A 1 87 ? -14.182 -3.048 16.141 1.00 63.78 87 ASN A O 1
ATOM 718 N N . VAL A 1 88 ? -13.473 -4.313 14.426 1.00 60.75 88 VAL A N 1
ATOM 719 C CA . VAL A 1 88 ? -14.715 -5.093 14.307 1.00 60.75 88 VAL A CA 1
ATOM 720 C C . VAL A 1 88 ? -14.820 -6.128 15.434 1.00 60.75 88 VAL A C 1
ATOM 722 O O . VAL A 1 88 ? -15.905 -6.316 15.981 1.00 60.75 88 VAL A O 1
ATOM 725 N N . PHE A 1 89 ? -13.710 -6.741 15.861 1.00 53.59 89 PHE A N 1
ATOM 726 C CA . PHE A 1 89 ? -13.710 -7.689 16.988 1.00 53.59 89 PHE A CA 1
ATOM 727 C C . PHE A 1 89 ? -13.772 -7.021 18.368 1.00 53.59 89 PHE A C 1
ATOM 729 O O . PHE A 1 89 ? -14.251 -7.627 19.327 1.00 53.59 89 PHE A O 1
ATOM 736 N N . SER A 1 90 ? -13.322 -5.772 18.484 1.00 55.22 90 SER A N 1
ATOM 737 C CA . SER A 1 90 ? -13.308 -5.025 19.750 1.00 55.22 90 SER A CA 1
ATOM 738 C C . SER A 1 90 ? -14.578 -4.207 20.019 1.00 55.22 90 SER A C 1
ATOM 740 O O . SER A 1 90 ? -14.699 -3.615 21.095 1.00 55.22 90 SER A O 1
ATOM 742 N N . ASN A 1 91 ? -15.568 -4.216 19.116 1.00 55.69 91 ASN A N 1
ATOM 743 C CA . ASN A 1 91 ? -16.828 -3.502 19.330 1.00 55.69 91 ASN A CA 1
ATOM 744 C C . ASN A 1 91 ? -18.029 -4.410 19.660 1.00 55.69 91 ASN A C 1
ATOM 746 O O . ASN A 1 91 ? -18.954 -4.562 18.862 1.00 55.69 91 ASN A O 1
ATOM 750 N N . PRO A 1 92 ? -18.039 -4.965 20.881 1.00 55.38 92 PRO A N 1
ATOM 751 C CA . PRO A 1 92 ? -19.257 -4.955 21.701 1.00 55.38 92 PRO A CA 1
ATOM 752 C C . PRO A 1 92 ? -19.261 -3.879 22.802 1.00 55.38 92 PRO A C 1
ATOM 754 O O . PRO A 1 92 ? -20.278 -3.719 23.468 1.00 55.38 92 PRO A O 1
ATOM 757 N N . LEU A 1 93 ? -18.153 -3.152 23.023 1.00 49.38 93 LEU A N 1
ATOM 758 C CA . LEU A 1 93 ? -17.996 -2.219 24.157 1.00 49.38 93 LEU A CA 1
ATOM 759 C C . LEU A 1 93 ? -17.569 -0.787 23.777 1.00 49.38 93 LEU A C 1
ATOM 761 O O . LEU A 1 93 ? -17.293 0.018 24.665 1.00 49.38 93 LEU A O 1
ATOM 765 N N . HIS A 1 94 ? -17.532 -0.414 22.491 1.00 50.59 94 HIS A N 1
ATOM 766 C CA . HIS A 1 94 ? -17.228 0.971 22.102 1.00 50.59 94 HIS A CA 1
ATOM 767 C C . HIS A 1 94 ? -18.474 1.893 22.139 1.00 50.59 94 HIS A C 1
ATOM 769 O O . HIS A 1 94 ? -18.349 3.110 22.005 1.00 50.59 94 HIS A O 1
ATOM 775 N N . SER A 1 95 ? -19.669 1.374 22.440 1.00 50.47 95 SER A N 1
ATOM 776 C CA . SER A 1 95 ? -20.855 2.202 22.735 1.00 50.47 95 SER A CA 1
ATOM 777 C C . SER A 1 95 ? -20.725 3.044 24.015 1.00 50.47 95 SER A C 1
ATOM 779 O O . SER A 1 95 ? -21.567 3.899 24.268 1.00 50.47 95 SER A O 1
ATOM 781 N N . ILE A 1 96 ? -19.650 2.868 24.791 1.00 51.59 96 ILE A N 1
ATOM 782 C CA . ILE A 1 96 ? -19.314 3.713 25.940 1.00 51.59 96 ILE A CA 1
ATOM 783 C C . ILE A 1 96 ? -18.049 4.519 25.610 1.00 51.59 96 ILE A C 1
ATOM 785 O O . ILE A 1 96 ? -17.001 4.360 26.230 1.00 51.59 96 ILE A O 1
ATOM 789 N N . ARG A 1 97 ? -18.113 5.403 24.608 1.00 42.38 97 ARG A N 1
ATOM 790 C CA . ARG A 1 97 ? -17.292 6.619 24.658 1.00 42.38 97 ARG A CA 1
ATOM 791 C C . ARG A 1 97 ? -18.190 7.780 25.029 1.00 42.38 97 ARG A C 1
ATOM 793 O O . ARG A 1 97 ? -19.058 8.194 24.271 1.00 42.38 97 ARG A O 1
ATOM 800 N N . VAL A 1 98 ? -17.946 8.233 26.254 1.00 45.03 98 VAL A N 1
ATOM 801 C CA . VAL A 1 98 ? -18.352 9.507 26.826 1.00 45.03 98 VAL A CA 1
ATOM 802 C C . VAL A 1 98 ? -18.234 10.588 25.758 1.00 45.03 98 VAL A C 1
ATOM 804 O O . VAL A 1 98 ? -17.172 10.805 25.175 1.00 45.03 98 VAL A O 1
ATOM 807 N N . THR A 1 99 ? -19.367 11.217 25.486 1.00 37.81 99 THR A N 1
ATOM 808 C CA . THR A 1 99 ? -19.490 12.418 24.677 1.00 37.81 99 THR A CA 1
ATOM 809 C C . THR A 1 99 ? -18.704 13.549 25.325 1.00 37.81 99 THR A C 1
ATOM 811 O O . THR A 1 99 ? -19.209 14.192 26.240 1.00 37.81 99 THR A O 1
ATOM 814 N N . ASP A 1 100 ? -17.519 13.841 24.800 1.00 44.22 100 ASP A N 1
ATOM 815 C CA . ASP A 1 100 ? -16.977 15.193 24.830 1.00 44.22 100 ASP A CA 1
ATOM 816 C C . ASP A 1 100 ? -16.968 15.743 23.401 1.00 44.22 100 ASP A C 1
ATOM 818 O O . ASP A 1 100 ? -16.066 15.495 22.610 1.00 44.22 100 ASP A O 1
ATOM 822 N N . LYS A 1 101 ? -18.032 16.509 23.136 1.00 47.31 101 LYS A N 1
ATOM 823 C CA . LYS A 1 101 ? -18.163 17.594 22.153 1.00 47.31 101 LYS A CA 1
ATOM 824 C C . LYS A 1 101 ? -18.128 17.247 20.656 1.00 47.31 101 LYS A C 1
ATOM 826 O O . LYS A 1 101 ? -17.092 17.029 20.050 1.00 47.31 101 LYS A O 1
ATOM 831 N N . GLU A 1 102 ? -19.331 17.409 20.101 1.00 49.88 102 GLU A N 1
ATOM 832 C CA . GLU A 1 102 ? -19.649 17.978 18.785 1.00 49.88 102 GLU A CA 1
ATOM 833 C C . GLU A 1 102 ? -19.204 17.202 17.541 1.00 49.88 102 GLU A C 1
ATOM 835 O O . GLU A 1 102 ? -18.147 17.441 16.981 1.00 49.88 102 GLU A O 1
ATOM 840 N N . GLU A 1 103 ? -20.106 16.360 17.028 1.00 37.59 103 GLU A N 1
ATOM 841 C CA . GLU A 1 103 ? -20.694 16.590 15.701 1.00 37.59 103 GLU A CA 1
ATOM 842 C C . GLU A 1 103 ? -21.924 15.692 15.496 1.00 37.59 103 GLU A C 1
ATOM 844 O O . GLU A 1 103 ? -21.873 14.463 15.472 1.00 37.59 103 GLU A O 1
ATOM 849 N N . CYS A 1 104 ? -23.081 16.339 15.381 1.00 39.28 104 CYS A N 1
ATOM 850 C CA . CYS A 1 104 ? -24.378 15.705 15.224 1.00 39.28 104 CYS A CA 1
ATOM 851 C C . CYS A 1 104 ? -24.585 15.317 13.750 1.00 39.28 104 CYS A C 1
ATOM 853 O O . CYS A 1 104 ? -25.007 16.142 12.940 1.00 39.28 104 CYS A O 1
ATOM 855 N N . LYS A 1 105 ? -24.326 14.057 13.383 1.00 41.00 105 LYS A N 1
ATOM 856 C CA . LYS A 1 105 ? -24.840 13.477 12.131 1.00 41.00 105 LYS A CA 1
ATOM 857 C C . LYS A 1 105 ? -25.841 12.376 12.445 1.00 41.00 105 LYS A C 1
ATOM 859 O O . LYS A 1 105 ? -25.494 11.233 12.713 1.00 41.00 105 LYS A O 1
ATOM 864 N N . LYS A 1 106 ? -27.112 12.780 12.396 1.00 46.69 106 LYS A N 1
ATOM 865 C CA . LYS A 1 106 ? -28.291 11.916 12.388 1.00 46.69 106 LYS A CA 1
ATOM 866 C C . LYS A 1 106 ? -28.151 10.867 11.285 1.00 46.69 106 LYS A C 1
ATOM 868 O O . LYS A 1 106 ? -28.201 11.207 10.104 1.00 46.69 106 LYS A O 1
ATOM 873 N N . GLN A 1 107 ? -28.058 9.604 11.673 1.00 38.31 107 GLN A N 1
ATOM 874 C CA . GLN A 1 107 ? -28.547 8.509 10.850 1.00 38.31 107 GLN A CA 1
ATOM 875 C C . GLN A 1 107 ? -29.785 7.957 11.543 1.00 38.31 107 GLN A C 1
ATOM 877 O O . GLN A 1 107 ? -29.712 7.327 12.593 1.00 38.31 107 GLN A O 1
ATOM 882 N N . ASN A 1 108 ? -30.933 8.290 10.958 1.00 41.00 108 ASN A N 1
ATOM 883 C CA . ASN A 1 108 ? -32.188 7.623 11.243 1.00 41.00 108 ASN A CA 1
ATOM 884 C C . ASN A 1 108 ? -32.020 6.149 10.875 1.00 41.00 108 ASN A C 1
ATOM 886 O O . ASN A 1 108 ? -31.670 5.850 9.732 1.00 41.00 108 ASN A O 1
ATOM 890 N N . ASN A 1 109 ? -32.318 5.244 11.799 1.00 33.97 109 ASN A N 1
ATOM 891 C CA . ASN A 1 109 ? -32.831 3.949 11.398 1.00 33.97 109 ASN A CA 1
ATOM 892 C C . ASN A 1 109 ? -33.903 3.497 12.381 1.00 33.97 109 ASN A C 1
ATOM 894 O O . ASN A 1 109 ? -33.741 3.564 13.597 1.00 33.97 109 ASN A O 1
ATOM 898 N N . GLU A 1 110 ? -35.031 3.145 11.793 1.00 45.31 110 GLU A N 1
ATOM 899 C CA . GLU A 1 110 ? -36.309 2.870 12.415 1.00 45.31 110 GLU A CA 1
ATOM 900 C C . GLU A 1 110 ? -36.228 1.649 13.331 1.00 45.31 110 GLU A C 1
ATOM 902 O O . GLU A 1 110 ? -35.701 0.607 12.941 1.00 45.31 110 GLU A O 1
ATOM 907 N N . LYS A 1 111 ? -36.858 1.749 14.504 1.00 40.50 111 LYS A N 1
ATOM 908 C CA . LYS A 1 111 ? -37.841 0.759 14.957 1.00 40.50 111 LYS A CA 1
ATOM 909 C C . LYS A 1 111 ? -38.662 1.326 16.111 1.00 40.50 111 LYS A C 1
ATOM 911 O O . LYS A 1 111 ? -38.131 1.673 17.158 1.00 40.50 111 LYS A O 1
ATOM 916 N N . CYS A 1 112 ? -39.963 1.444 15.849 1.00 44.50 112 CYS A N 1
ATOM 917 C CA . CYS A 1 112 ? -41.012 1.548 16.851 1.00 44.50 112 CYS A CA 1
ATOM 918 C C . CYS A 1 112 ? -40.833 0.458 17.907 1.00 44.50 112 CYS A C 1
ATOM 920 O O . CYS A 1 112 ? -40.927 -0.720 17.566 1.00 44.50 112 CYS A O 1
ATOM 922 N N . GLU A 1 113 ? -40.675 0.863 19.158 1.00 45.19 113 GLU A N 1
ATOM 923 C CA . GLU A 1 113 ? -41.103 0.075 20.306 1.00 45.19 113 GLU A CA 1
ATOM 924 C C . GLU A 1 113 ? -41.947 0.985 21.205 1.00 45.19 113 GLU A C 1
ATOM 926 O O . GLU A 1 113 ? -41.778 2.204 21.232 1.00 45.19 113 GLU A O 1
ATOM 931 N N . ASP A 1 114 ? -42.950 0.355 21.791 1.00 49.66 114 ASP A N 1
ATOM 932 C CA . ASP A 1 114 ? -44.206 0.865 22.322 1.00 49.66 114 ASP A CA 1
ATOM 933 C C . ASP A 1 114 ? -44.109 2.135 23.198 1.00 49.66 114 ASP A C 1
ATOM 935 O O . ASP A 1 114 ? -43.274 2.243 24.099 1.00 49.66 114 ASP A O 1
ATOM 939 N N . SER A 1 115 ? -44.991 3.108 22.938 1.00 55.22 115 SER A N 1
ATOM 940 C CA . SER A 1 115 ? -44.966 4.439 23.573 1.00 55.22 115 SER A CA 1
ATOM 941 C C . SER A 1 115 ? -45.222 4.389 25.082 1.00 55.22 115 SER A C 1
ATOM 943 O O . SER A 1 115 ? -44.782 5.289 25.793 1.00 55.22 115 SER A O 1
ATOM 945 N N . GLU A 1 116 ? -45.922 3.365 25.573 1.00 55.34 116 GLU A N 1
ATOM 946 C CA . GLU A 1 116 ? -46.273 3.226 26.992 1.00 55.34 116 GLU A CA 1
ATOM 947 C C . GLU A 1 116 ? -45.145 2.564 27.809 1.00 55.34 116 GLU A C 1
ATOM 949 O O . GLU A 1 116 ? -44.905 2.926 28.965 1.00 55.34 116 GLU A O 1
ATOM 954 N N . GLU A 1 117 ? -44.377 1.645 27.211 1.00 53.94 117 GLU A N 1
ATOM 955 C CA . GLU A 1 117 ? -43.264 0.984 27.905 1.00 53.94 117 GLU A CA 1
ATOM 956 C C . GLU A 1 117 ? -42.063 1.922 28.091 1.00 53.94 117 GLU A C 1
ATOM 958 O O . GLU A 1 117 ? -41.433 1.895 29.153 1.00 53.94 117 GLU A O 1
ATOM 963 N N . MET A 1 118 ? -41.795 2.805 27.121 1.00 56.69 118 MET A N 1
ATOM 964 C CA . MET A 1 118 ? -40.745 3.828 27.221 1.00 56.69 118 MET A CA 1
ATOM 965 C C . MET A 1 118 ? -41.017 4.862 28.318 1.00 56.69 118 MET A C 1
ATOM 967 O O . MET A 1 118 ? -40.082 5.261 29.010 1.00 56.69 118 MET A O 1
ATOM 971 N N . GLU A 1 119 ? -42.273 5.271 28.518 1.00 58.34 119 GLU A N 1
ATOM 972 C CA . GLU A 1 119 ? -42.645 6.213 29.583 1.00 58.34 119 GLU A CA 1
ATOM 973 C C . GLU A 1 119 ? -42.484 5.561 30.967 1.00 58.34 119 GLU A C 1
ATOM 975 O O . GLU A 1 119 ? -41.850 6.128 31.857 1.00 58.34 119 GLU A O 1
ATOM 980 N N . SER A 1 120 ? -42.905 4.296 31.106 1.00 66.31 120 SER A N 1
ATOM 981 C CA . SER A 1 120 ? -42.700 3.518 32.337 1.00 66.31 120 SER A CA 1
ATOM 982 C C . SER A 1 120 ? -41.219 3.249 32.652 1.00 66.31 120 SER A C 1
ATOM 984 O O . SER A 1 120 ? -40.819 3.160 33.818 1.00 66.31 120 SER A O 1
ATOM 986 N N . LEU A 1 121 ? -40.387 3.101 31.616 1.00 65.81 121 LEU A N 1
ATOM 987 C CA . LEU A 1 121 ? -38.948 2.908 31.753 1.00 65.81 121 LEU A CA 1
ATOM 988 C C . LEU A 1 121 ? -38.257 4.229 32.109 1.00 65.81 121 LEU A C 1
ATOM 990 O O . LEU A 1 121 ? -37.377 4.234 32.968 1.00 65.81 121 LEU A O 1
ATOM 994 N N . ALA A 1 122 ? -38.683 5.342 31.508 1.00 68.88 122 ALA A N 1
ATOM 995 C CA . ALA A 1 122 ? -38.187 6.676 31.823 1.00 68.88 122 ALA A CA 1
ATOM 996 C C . ALA A 1 122 ? -38.480 7.057 33.282 1.00 68.88 122 ALA A C 1
ATOM 998 O O . ALA A 1 122 ? -37.582 7.551 33.963 1.00 68.88 122 ALA A O 1
ATOM 999 N N . GLU A 1 123 ? -39.677 6.753 33.796 1.00 72.50 123 GLU A N 1
ATOM 1000 C CA . GLU A 1 123 ? -40.012 6.967 35.210 1.00 72.50 123 GLU A CA 1
ATOM 1001 C C . GLU A 1 123 ? -39.153 6.110 36.149 1.00 72.50 123 GLU A C 1
ATOM 1003 O O . GLU A 1 123 ? -38.607 6.632 37.119 1.00 72.50 123 GLU A O 1
ATOM 1008 N N . LYS A 1 124 ? -38.962 4.816 35.846 1.00 75.00 124 LYS A N 1
ATOM 1009 C CA . LYS A 1 124 ? -38.111 3.920 36.657 1.00 75.00 124 LYS A CA 1
ATOM 1010 C C . LYS A 1 124 ? -36.645 4.340 36.663 1.00 75.00 124 LYS A C 1
ATOM 1012 O O . LYS A 1 124 ? -35.964 4.199 37.678 1.00 75.00 124 LYS A O 1
ATOM 1017 N N . ILE A 1 125 ? -36.142 4.821 35.527 1.00 75.50 125 ILE A N 1
ATOM 1018 C CA . ILE A 1 125 ? -34.784 5.355 35.429 1.00 75.50 125 ILE A CA 1
ATOM 1019 C C . ILE A 1 125 ? -34.693 6.646 36.246 1.00 75.50 125 ILE A C 1
ATOM 1021 O O . ILE A 1 125 ? -33.776 6.773 37.053 1.00 75.50 125 ILE A O 1
ATOM 1025 N N . GLY A 1 126 ? -35.662 7.557 36.108 1.00 76.75 126 GLY A N 1
ATOM 1026 C CA . GLY A 1 126 ? -35.738 8.791 36.891 1.00 76.75 126 GLY A CA 1
ATOM 1027 C C . GLY A 1 126 ? -35.730 8.530 38.397 1.00 76.75 126 GLY A C 1
ATOM 1028 O O . GLY A 1 126 ? -34.884 9.076 39.101 1.00 76.75 126 GLY A O 1
ATOM 1029 N N . SER A 1 127 ? -36.579 7.617 38.879 1.00 75.19 127 SER A N 1
ATOM 1030 C CA . SER A 1 127 ? -36.618 7.254 40.300 1.00 75.19 127 SER A CA 1
ATOM 1031 C C . SER A 1 127 ? -35.305 6.631 40.778 1.00 75.19 127 SER A C 1
ATOM 1033 O O . SER A 1 127 ? -34.813 6.979 41.844 1.00 75.19 127 SER A O 1
ATOM 1035 N N . ALA A 1 128 ? -34.680 5.760 39.976 1.00 80.19 128 ALA A N 1
ATOM 1036 C CA . ALA A 1 128 ? -33.403 5.145 40.341 1.00 80.19 128 ALA A CA 1
ATOM 1037 C C . ALA A 1 128 ? -32.241 6.157 40.392 1.00 80.19 128 ALA A C 1
ATOM 1039 O O . ALA A 1 128 ? -31.307 5.984 41.177 1.00 80.19 128 ALA A O 1
ATOM 1040 N N . PHE A 1 129 ? -32.272 7.201 39.558 1.00 79.00 129 PHE A N 1
ATOM 1041 C CA . PHE A 1 129 ? -31.294 8.289 39.615 1.00 79.00 129 PHE A CA 1
ATOM 1042 C C . PHE A 1 129 ? -31.503 9.183 40.838 1.00 79.00 129 PHE A C 1
ATOM 1044 O O . PHE A 1 129 ? -30.520 9.512 41.501 1.00 79.00 129 PHE A O 1
ATOM 1051 N N . GLU A 1 130 ? -32.752 9.525 41.159 1.00 80.94 130 GLU A N 1
ATOM 1052 C CA . GLU A 1 130 ? -33.109 10.317 42.342 1.00 80.94 130 GLU A CA 1
ATOM 1053 C C . GLU A 1 130 ? -32.700 9.590 43.638 1.00 80.94 130 GLU A C 1
ATOM 1055 O O . GLU A 1 130 ? -31.994 10.155 44.474 1.00 80.94 130 GLU A O 1
ATOM 1060 N N . ASP A 1 131 ? -33.029 8.298 43.757 1.00 77.00 131 ASP A N 1
ATOM 1061 C CA . ASP A 1 131 ? -32.673 7.469 44.915 1.00 77.00 131 ASP A CA 1
ATOM 1062 C C . ASP A 1 131 ? -31.147 7.365 45.087 1.00 77.00 131 ASP A C 1
ATOM 1064 O O . ASP A 1 131 ? -30.613 7.467 46.196 1.00 77.00 131 ASP A O 1
ATOM 1068 N N . ASN A 1 132 ? -30.411 7.192 43.983 1.00 76.06 132 ASN A N 1
ATOM 1069 C CA . ASN A 1 132 ? -28.949 7.149 44.020 1.00 76.06 132 ASN A CA 1
ATOM 1070 C C . ASN A 1 132 ? -28.342 8.505 44.404 1.00 76.06 132 ASN A C 1
ATOM 1072 O O . ASN A 1 132 ? -27.355 8.532 45.144 1.00 76.06 132 ASN A O 1
ATOM 1076 N N . ALA A 1 133 ? -28.914 9.615 43.934 1.00 84.06 133 ALA A N 1
ATOM 1077 C CA . ALA A 1 133 ? -28.476 10.955 44.310 1.00 84.06 133 ALA A CA 1
ATOM 1078 C C . ALA A 1 133 ? -28.681 11.196 45.813 1.00 84.06 133 ALA A C 1
ATOM 1080 O O . ALA A 1 133 ? -27.739 11.599 46.496 1.00 84.06 133 ALA A O 1
ATOM 1081 N N . GLU A 1 134 ? -29.846 10.836 46.360 1.00 79.81 134 GLU A N 1
ATOM 1082 C CA . GLU A 1 134 ? -30.132 10.983 47.790 1.00 79.81 134 GLU A CA 1
ATOM 1083 C C . GLU A 1 134 ? -29.192 10.121 48.657 1.00 79.81 134 GLU A C 1
ATOM 1085 O O . GLU A 1 134 ? -28.709 10.558 49.706 1.00 79.81 134 GLU A O 1
ATOM 1090 N N . VAL A 1 135 ? -28.870 8.899 48.215 1.00 82.50 135 VAL A N 1
ATOM 1091 C CA . VAL A 1 135 ? -27.899 8.029 48.902 1.00 82.50 135 VAL A CA 1
ATOM 1092 C C . VAL A 1 135 ? -26.499 8.640 48.899 1.00 82.50 135 VAL A C 1
ATOM 1094 O O . VAL A 1 135 ? -25.802 8.588 49.918 1.00 82.50 135 VAL A O 1
ATOM 1097 N N . VAL A 1 136 ? -26.070 9.219 47.776 1.00 77.06 136 VAL A N 1
ATOM 1098 C CA . VAL A 1 136 ? -24.759 9.870 47.666 1.00 77.06 136 VAL A CA 1
ATOM 1099 C C . VAL A 1 136 ? -24.703 11.117 48.546 1.00 77.06 136 VAL A C 1
ATOM 1101 O O . VAL A 1 136 ? -23.739 11.266 49.296 1.00 77.06 136 VAL A O 1
ATOM 1104 N N . GLU A 1 137 ? -25.739 11.954 48.546 1.00 78.38 137 GLU A N 1
ATOM 1105 C CA . GLU A 1 137 ? -25.810 13.138 49.408 1.00 78.38 137 GLU A CA 1
ATOM 1106 C C . GLU A 1 137 ? -25.802 12.772 50.895 1.00 78.38 137 GLU A C 1
ATOM 1108 O O . GLU A 1 137 ? -25.012 13.331 51.658 1.00 78.38 137 GLU A O 1
ATOM 1113 N N . LYS A 1 138 ? -26.582 11.765 51.312 1.00 79.38 138 LYS A N 1
ATOM 1114 C CA . LYS A 1 138 ? -26.548 11.248 52.692 1.00 79.38 138 LYS A CA 1
ATOM 1115 C C . LYS A 1 138 ? -25.161 10.733 53.071 1.00 79.38 138 LYS A C 1
ATOM 1117 O O . LYS A 1 138 ? -24.698 10.963 54.187 1.00 79.38 138 LYS A O 1
ATOM 1122 N N . LYS A 1 139 ? -24.469 10.055 52.151 1.00 75.88 139 LYS A N 1
ATOM 1123 C CA . LYS A 1 139 ? -23.121 9.524 52.398 1.00 75.88 139 LYS A CA 1
ATOM 1124 C C . LYS A 1 139 ? -22.072 10.632 52.491 1.00 75.88 139 LYS A C 1
ATOM 1126 O O . LYS A 1 139 ? -21.171 10.530 53.321 1.00 75.88 139 LYS A O 1
ATOM 1131 N N . ILE A 1 140 ? -22.205 11.689 51.688 1.00 75.31 140 ILE A N 1
ATOM 1132 C CA . ILE A 1 140 ? -21.369 12.891 51.775 1.00 75.31 140 ILE A CA 1
ATOM 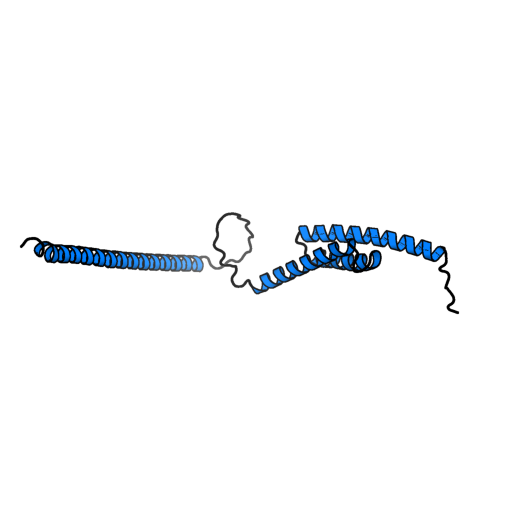1133 C C . ILE A 1 140 ? -21.623 13.606 53.105 1.00 75.31 140 ILE A C 1
ATOM 1135 O O . ILE A 1 140 ? -20.662 13.904 53.807 1.00 75.31 140 ILE A O 1
ATOM 1139 N N . ALA A 1 141 ? -22.883 13.809 53.497 1.00 73.69 141 ALA A N 1
ATOM 1140 C CA . ALA A 1 141 ? -23.236 14.435 54.771 1.00 73.69 141 ALA A CA 1
ATOM 1141 C C . ALA A 1 141 ? -22.647 13.664 55.965 1.00 73.69 141 ALA A C 1
ATOM 1143 O O . ALA A 1 141 ? -21.936 14.245 56.781 1.00 73.69 141 ALA A O 1
ATOM 1144 N N . CYS A 1 142 ? -22.815 12.336 56.010 1.00 65.12 142 CYS A N 1
ATOM 1145 C CA . CYS A 1 142 ? -22.204 11.515 57.059 1.00 65.12 142 CYS A CA 1
ATOM 1146 C C . CYS A 1 142 ? -20.667 11.576 57.060 1.00 65.12 142 CYS A C 1
ATOM 1148 O O . CYS A 1 142 ? -20.055 11.507 58.129 1.00 65.12 142 CYS A O 1
ATOM 1150 N N . PHE A 1 143 ? -20.024 11.676 55.893 1.00 64.69 143 PHE A N 1
ATOM 1151 C CA . PHE A 1 143 ? -18.566 11.796 55.803 1.00 64.69 143 PHE A CA 1
ATOM 1152 C C . PHE A 1 143 ? -18.067 13.158 56.302 1.00 64.69 143 PHE A C 1
ATOM 1154 O O . PHE A 1 143 ? -17.066 13.220 57.017 1.00 64.69 143 PHE A O 1
ATOM 1161 N N . VAL A 1 144 ? -18.772 14.237 55.963 1.00 66.31 144 VAL A N 1
ATOM 1162 C CA . VAL A 1 144 ? -18.465 15.595 56.428 1.00 66.31 144 VAL A CA 1
ATOM 1163 C C . VAL A 1 144 ? -18.663 15.704 57.941 1.00 66.31 144 VAL A C 1
ATOM 1165 O O . VAL A 1 144 ? -17.761 16.176 58.628 1.00 66.31 144 VAL A O 1
ATOM 1168 N N . ASP A 1 145 ? -19.755 15.164 58.484 1.00 60.59 145 ASP A N 1
ATOM 1169 C CA . ASP A 1 145 ? -19.987 15.132 59.934 1.00 60.59 145 ASP A CA 1
ATOM 1170 C C . ASP A 1 145 ? -18.914 14.312 60.664 1.00 60.59 145 ASP A C 1
ATOM 1172 O O . ASP A 1 145 ? -18.368 14.749 61.677 1.00 60.59 145 ASP A O 1
ATOM 1176 N N . SER A 1 146 ? -18.533 13.153 60.116 1.00 58.59 146 SER A N 1
ATOM 1177 C CA . SER A 1 146 ? -17.457 12.322 60.681 1.00 58.59 146 SER A CA 1
ATOM 1178 C C . SER A 1 146 ? -16.090 13.015 60.639 1.00 58.59 146 SER A C 1
ATOM 1180 O O . SER A 1 146 ? -15.254 12.771 61.507 1.00 58.59 146 SER A O 1
ATOM 1182 N N . SER A 1 147 ? -15.856 13.879 59.648 1.00 58.50 147 SER A N 1
ATOM 1183 C CA . SER A 1 147 ? -14.604 14.632 59.498 1.00 58.50 147 SER A CA 1
ATOM 1184 C C . SER A 1 147 ? -14.555 15.835 60.446 1.00 58.50 147 SER A C 1
ATOM 1186 O O . SER A 1 147 ? -13.536 16.045 61.099 1.00 58.50 147 SER A O 1
ATOM 1188 N N . ASN A 1 148 ? -15.675 16.544 60.623 1.00 56.94 148 ASN A N 1
ATOM 1189 C CA . ASN A 1 148 ? -15.804 17.634 61.597 1.00 56.94 148 ASN A CA 1
ATOM 1190 C C . ASN A 1 148 ? -15.615 17.140 63.044 1.00 56.94 148 ASN A C 1
ATOM 1192 O O . ASN A 1 148 ? -14.934 17.786 63.838 1.00 56.94 148 ASN A O 1
ATOM 1196 N N . ILE A 1 149 ? -16.129 15.948 63.379 1.00 56.62 149 ILE A N 1
ATOM 1197 C CA . ILE A 1 149 ? -15.931 15.331 64.703 1.00 56.62 149 ILE A CA 1
ATOM 1198 C C . ILE A 1 149 ? -14.446 15.004 64.963 1.00 56.62 149 ILE A C 1
ATOM 1200 O O . ILE A 1 149 ? -13.991 15.059 66.108 1.00 56.62 149 ILE A O 1
ATOM 1204 N N . LEU A 1 150 ? -13.657 14.657 63.941 1.00 52.44 150 LEU A N 1
ATOM 1205 C CA . LEU A 1 150 ? -12.229 14.350 64.109 1.00 52.44 150 LEU A CA 1
ATOM 1206 C C . LEU A 1 150 ? -11.369 15.608 64.292 1.00 52.44 150 LEU A C 1
ATOM 1208 O O . LEU A 1 150 ? -10.402 15.563 65.057 1.00 52.44 150 LEU A O 1
ATOM 1212 N N . GLU A 1 151 ? -11.722 16.721 63.646 1.00 56.59 151 GLU A N 1
ATOM 1213 C CA . GLU A 1 151 ? -11.000 17.988 63.806 1.00 56.59 151 GLU A CA 1
ATOM 1214 C C . GLU A 1 151 ? -11.218 18.606 65.196 1.00 56.59 151 GLU A C 1
ATOM 1216 O O . GLU A 1 151 ? -10.238 18.955 65.859 1.00 56.59 151 GLU A O 1
ATOM 1221 N N . GLU A 1 152 ? -12.453 18.610 65.715 1.00 56.00 152 GLU A N 1
ATOM 1222 C CA . GLU A 1 152 ? -12.746 19.117 67.069 1.00 56.00 152 GLU A CA 1
ATOM 1223 C C . GLU A 1 152 ? -12.025 18.313 68.171 1.00 56.00 152 GLU A C 1
ATOM 1225 O O . GLU A 1 152 ? -11.517 18.874 69.148 1.00 56.00 152 GLU A O 1
ATOM 1230 N N . ASN A 1 153 ? -11.909 16.990 68.006 1.00 54.78 153 ASN A N 1
ATOM 1231 C CA . ASN A 1 153 ? -11.196 16.133 68.959 1.00 54.78 153 ASN A CA 1
ATOM 1232 C C . ASN A 1 153 ? -9.672 16.349 68.938 1.00 54.78 153 ASN A C 1
ATOM 1234 O O . ASN A 1 153 ? -9.006 16.170 69.964 1.00 54.78 153 ASN A O 1
ATOM 1238 N N . ASN A 1 154 ? -9.105 16.743 67.795 1.00 55.59 154 ASN A N 1
ATOM 1239 C CA . ASN A 1 154 ? -7.673 17.002 67.666 1.00 55.59 154 ASN A CA 1
ATOM 1240 C C . ASN A 1 154 ? -7.295 18.369 68.267 1.00 55.59 154 ASN A C 1
ATOM 1242 O O . ASN A 1 154 ? -6.295 18.484 68.983 1.00 55.59 154 ASN A O 1
ATOM 1246 N N . GLU A 1 155 ? -8.143 19.383 68.073 1.00 57.34 155 GLU A N 1
ATOM 1247 C CA . GLU A 1 155 ? -7.964 20.714 68.665 1.00 57.34 155 GLU A CA 1
ATOM 1248 C C . GLU A 1 155 ? -8.086 20.679 70.199 1.00 57.34 155 GLU A C 1
ATOM 1250 O O . GLU A 1 155 ? -7.227 21.211 70.912 1.00 57.34 155 GLU A O 1
ATOM 1255 N N . ALA A 1 156 ? -9.071 19.947 70.735 1.00 58.31 156 ALA A N 1
ATOM 1256 C CA . ALA A 1 156 ? -9.227 19.750 72.179 1.00 58.31 156 ALA A CA 1
ATOM 1257 C C . ALA A 1 156 ? -8.021 19.030 72.824 1.00 58.31 156 ALA A C 1
ATOM 1259 O O . ALA A 1 156 ? -7.645 19.320 73.967 1.00 58.31 156 ALA A O 1
ATOM 1260 N N . SER A 1 157 ? -7.380 18.111 72.094 1.00 57.12 157 SER A N 1
ATOM 1261 C CA . SER A 1 157 ? -6.195 17.379 72.560 1.00 57.12 157 SER A CA 1
ATOM 1262 C C . SER A 1 157 ? -4.936 18.260 72.587 1.00 57.12 157 SER A C 1
ATOM 1264 O O . SER A 1 157 ? -4.166 18.219 73.555 1.00 57.12 157 SER A O 1
ATOM 1266 N N . LEU A 1 158 ? -4.762 19.130 71.585 1.00 57.53 158 LEU A N 1
ATOM 1267 C CA . LEU A 1 158 ? -3.660 20.098 71.522 1.00 57.53 158 LEU A CA 1
ATOM 1268 C C . LEU A 1 158 ? -3.727 21.129 72.656 1.00 57.53 158 LEU A C 1
ATOM 1270 O O . LEU A 1 158 ? -2.715 21.371 73.319 1.00 57.53 158 LEU A O 1
ATOM 1274 N N . TYR A 1 159 ? -4.913 21.668 72.961 1.00 58.19 159 TYR A N 1
ATOM 1275 C CA . TYR A 1 159 ? -5.077 22.597 74.087 1.00 58.19 159 TYR A CA 1
ATOM 1276 C C . TYR A 1 159 ? -4.750 21.950 75.438 1.00 58.19 159 TYR A C 1
ATOM 1278 O O . TYR A 1 159 ? -4.158 22.595 76.306 1.00 58.19 159 TYR A O 1
ATOM 1286 N N . LYS A 1 160 ? -5.053 20.657 75.612 1.00 57.00 160 LYS A N 1
ATOM 1287 C CA . LYS A 1 160 ? -4.677 19.912 76.820 1.00 57.00 160 LYS A CA 1
ATOM 1288 C C . LYS A 1 160 ? -3.158 19.739 76.918 1.00 57.00 160 LYS A C 1
ATOM 1290 O O . LYS A 1 160 ? -2.588 20.024 77.969 1.00 57.00 160 LYS A O 1
ATOM 1295 N N . TYR A 1 161 ? -2.484 19.341 75.838 1.00 54.78 161 TYR A N 1
ATOM 1296 C CA . TYR A 1 161 ? -1.027 19.144 75.836 1.00 54.78 161 TYR A CA 1
ATOM 1297 C C . TYR A 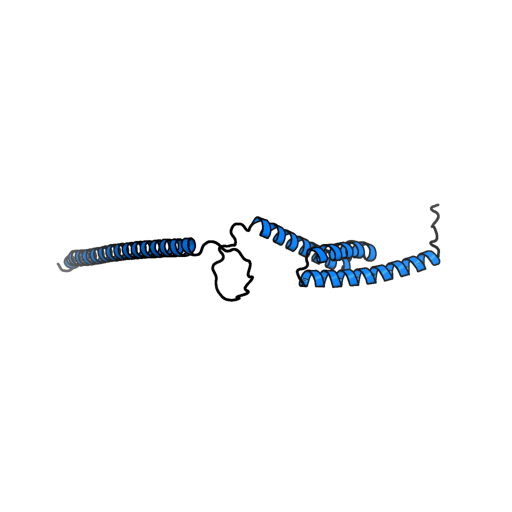1 161 ? -0.246 20.437 76.112 1.00 54.78 161 TYR A C 1
ATOM 1299 O O . TYR A 1 161 ? 0.689 20.429 76.915 1.00 54.78 161 TYR A O 1
ATOM 1307 N N . VAL A 1 162 ? -0.665 21.561 75.521 1.00 58.66 162 VAL A N 1
ATOM 1308 C CA . VAL A 1 162 ? -0.051 22.878 75.762 1.00 58.66 162 VAL A CA 1
ATOM 1309 C C . VAL A 1 162 ? -0.237 23.322 77.219 1.00 58.66 162 VAL A C 1
ATOM 1311 O O . VAL A 1 162 ? 0.700 23.845 77.822 1.00 58.66 162 VAL A O 1
ATOM 1314 N N . TYR A 1 163 ? -1.396 23.053 77.832 1.00 57.16 163 TYR A N 1
ATOM 1315 C CA . TYR A 1 163 ? -1.651 23.416 79.232 1.00 57.16 163 TYR A CA 1
ATOM 1316 C C . TYR A 1 163 ? -0.821 22.589 80.232 1.00 57.16 163 TYR A C 1
ATOM 1318 O O . TYR A 1 163 ? -0.384 23.117 81.257 1.00 57.16 163 TYR A O 1
ATOM 1326 N N . TYR A 1 164 ? -0.561 21.308 79.937 1.00 54.78 164 TYR A N 1
ATOM 1327 C CA . TYR A 1 164 ? 0.276 20.452 80.788 1.00 54.78 164 TYR A CA 1
ATOM 1328 C C . TYR A 1 164 ? 1.783 20.712 80.617 1.00 54.78 164 TYR A C 1
ATOM 1330 O O . TYR A 1 164 ? 2.501 20.690 81.615 1.00 54.78 164 TYR A O 1
ATOM 1338 N N . PHE A 1 165 ? 2.272 21.021 79.409 1.00 56.22 165 PHE A N 1
ATOM 1339 C CA . PHE A 1 165 ? 3.692 21.354 79.193 1.00 56.22 165 PHE A CA 1
ATOM 1340 C C . PHE A 1 165 ? 4.048 22.803 79.568 1.00 56.22 165 PHE A C 1
ATOM 1342 O O .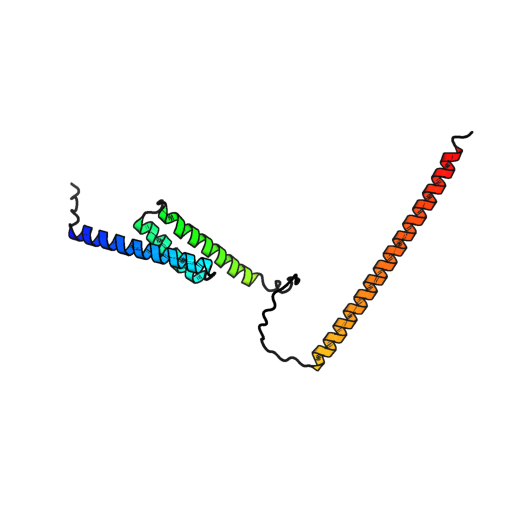 PHE A 1 165 ? 5.146 23.054 80.061 1.00 56.22 165 PHE A O 1
ATOM 1349 N N . GLY A 1 166 ? 3.123 23.758 79.417 1.00 52.41 166 GLY A N 1
ATOM 1350 C CA . GLY A 1 166 ? 3.345 25.167 79.767 1.00 52.41 166 GLY A CA 1
ATOM 1351 C C . GLY A 1 166 ? 3.470 25.442 81.271 1.00 52.41 166 GLY A C 1
ATOM 1352 O O . GLY A 1 166 ? 4.044 26.455 81.662 1.00 52.41 166 GLY A O 1
ATOM 1353 N N . ARG A 1 167 ? 2.991 24.535 82.135 1.00 53.00 167 ARG A N 1
ATOM 1354 C CA . ARG A 1 167 ? 3.178 24.630 83.596 1.00 53.00 167 ARG A CA 1
ATOM 1355 C C . ARG A 1 167 ? 4.503 24.058 84.105 1.00 53.00 167 ARG A C 1
ATOM 1357 O O . ARG A 1 167 ? 4.798 24.239 85.280 1.00 53.00 167 ARG A O 1
ATOM 1364 N N . LEU A 1 168 ? 5.301 23.399 83.261 1.00 51.75 168 LEU A N 1
ATOM 1365 C CA . LEU A 1 168 ? 6.570 22.789 83.679 1.00 51.75 168 LEU A CA 1
ATOM 1366 C C . LEU A 1 168 ? 7.796 23.703 83.475 1.00 51.75 168 LEU A C 1
ATOM 1368 O O . LEU A 1 168 ? 8.894 23.323 83.861 1.00 51.75 168 LEU A O 1
ATOM 1372 N N . PHE A 1 169 ? 7.627 24.897 82.888 1.00 48.91 169 PHE A N 1
ATOM 1373 C CA . PHE A 1 169 ? 8.734 25.833 82.615 1.00 48.91 169 PHE A CA 1
ATOM 1374 C C . PHE A 1 169 ? 8.662 27.156 83.401 1.00 48.91 169 PHE A C 1
ATOM 1376 O O . PHE A 1 169 ? 9.445 28.069 83.152 1.00 48.91 169 PHE A O 1
ATOM 1383 N N . VAL A 1 170 ? 7.745 27.267 84.369 1.00 53.34 170 VAL A N 1
ATOM 1384 C CA . VAL A 1 170 ? 7.715 28.372 85.344 1.00 53.34 170 VAL A CA 1
ATOM 1385 C C . VAL A 1 170 ? 7.448 27.801 86.741 1.00 53.34 170 VAL A C 1
ATOM 1387 O O . VAL A 1 170 ? 6.348 27.926 87.276 1.00 53.34 170 VAL A O 1
ATOM 1390 N N . ALA A 1 171 ? 8.450 27.126 87.303 1.00 42.56 171 ALA A N 1
ATOM 1391 C CA . ALA A 1 171 ? 8.608 26.877 88.736 1.00 42.56 171 ALA A CA 1
ATOM 1392 C C . ALA A 1 171 ? 10.091 26.643 89.039 1.00 42.56 171 ALA A C 1
ATOM 1394 O O . ALA A 1 171 ? 10.705 25.830 88.312 1.00 42.56 171 ALA A O 1
#